Protein AF-A0A369LTM1-F1 (afdb_monomer_lite)

pLDDT: mean 85.31, std 14.62, range [42.22, 98.12]

Sequence (120 aa):
METLFVTESRELLFTGTEDIDVRPLHSPVLHYEGDSREVALRAAHEAAAASRVEACQRGFARWVTTVSEITLDGEEFTESEETVNTVDPLDRVPELRTLAREAAARHADGKIIRDIAGHT

Secondary structure (DSSP, 8-state):
-EEEEEEEEEEEEE-SS-EEES-TTSPPEEEEEES-HHHHHHHHHHHHHHPPPEEETTEEEEEEEEEEEEEE-SSTT-EEEEEEEEE-GGGG-HHHHHHHHHHHHH-SSS--TTTGGGG-

Radius of gyration: 17.14 Å; chains: 1; bounding box: 31×27×54 Å

Foldseek 3Di:
DAKKKWKWKFKWFDQLPDTDGPCVVDDTHTQDIGRDPVVNVVSQVVQLVPWDWDQDQRATIIIKMWMWMWDDDVPPDDTDIDGPDIDHNCVVPVVSSVQSNVQSVVDPPRGRCVVVVVPD

Structure (mmCIF, N/CA/C/O backbone):
data_AF-A0A369LTM1-F1
#
_entry.id   AF-A0A369LTM1-F1
#
loop_
_atom_site.group_PDB
_atom_site.id
_atom_site.type_symbol
_atom_site.label_atom_id
_atom_site.label_alt_id
_atom_site.label_comp_id
_atom_site.label_asym_id
_atom_site.label_entity_id
_atom_site.label_seq_id
_atom_site.pdbx_PDB_ins_code
_atom_site.Cartn_x
_atom_site.Cartn_y
_atom_site.Cartn_z
_atom_site.occupancy
_atom_site.B_iso_or_equiv
_atom_site.auth_seq_id
_atom_site.auth_comp_id
_atom_site.auth_asym_id
_atom_site.auth_atom_id
_atom_site.pdbx_PDB_model_num
ATOM 1 N N . MET A 1 1 ? -5.936 6.981 28.796 1.00 75.31 1 MET A N 1
ATOM 2 C CA . MET A 1 1 ? -5.174 6.605 27.602 1.00 75.31 1 MET A CA 1
ATOM 3 C C . MET A 1 1 ? -6.113 5.804 26.737 1.00 75.31 1 MET A C 1
ATOM 5 O O . MET A 1 1 ? -6.521 4.716 27.137 1.00 75.31 1 MET A O 1
ATOM 9 N N . GLU A 1 2 ? -6.566 6.419 25.658 1.00 85.50 2 GLU A N 1
ATOM 10 C CA . GLU A 1 2 ? -7.393 5.778 24.641 1.00 85.50 2 GLU A CA 1
ATOM 11 C C . GLU A 1 2 ? -6.507 5.524 23.421 1.00 85.50 2 GLU A C 1
ATOM 13 O O . GLU A 1 2 ? -5.589 6.297 23.148 1.00 85.50 2 GLU A O 1
ATOM 18 N N . THR A 1 3 ? -6.745 4.422 22.719 1.00 90.25 3 THR A N 1
ATOM 19 C CA . THR A 1 3 ? -5.989 4.063 21.517 1.00 90.25 3 THR A CA 1
ATOM 20 C C . THR A 1 3 ? -6.958 3.978 20.355 1.00 90.25 3 THR A C 1
ATOM 22 O O . THR A 1 3 ? -7.979 3.293 20.441 1.00 90.25 3 THR A O 1
ATOM 25 N N . LEU A 1 4 ? -6.627 4.670 19.275 1.00 94.19 4 LEU A N 1
ATOM 26 C CA . LEU A 1 4 ? -7.386 4.702 18.039 1.00 94.19 4 LEU A CA 1
ATOM 27 C C . LEU A 1 4 ? -6.505 4.182 16.906 1.00 94.19 4 LEU A C 1
ATOM 29 O O . LEU A 1 4 ? -5.326 4.499 16.827 1.00 94.19 4 LEU A O 1
ATOM 33 N N . PHE A 1 5 ? -7.078 3.398 16.008 1.00 96.50 5 PHE A N 1
ATOM 34 C CA . PHE A 1 5 ? -6.429 2.963 14.785 1.00 96.50 5 PHE A CA 1
ATOM 35 C C . PHE A 1 5 ? -7.071 3.660 13.601 1.00 96.50 5 PHE A C 1
ATOM 37 O O . PHE A 1 5 ? -8.289 3.603 13.426 1.00 96.50 5 PHE A O 1
ATOM 44 N N . VAL A 1 6 ? -6.235 4.257 12.763 1.00 97.19 6 VAL A N 1
ATOM 45 C CA . VAL A 1 6 ? -6.637 4.903 11.517 1.00 97.19 6 VAL A CA 1
ATOM 46 C C . VAL A 1 6 ? -6.055 4.111 10.362 1.00 97.19 6 VAL A C 1
ATOM 48 O O . VAL A 1 6 ? -4.892 3.720 10.378 1.00 97.19 6 VAL A O 1
ATOM 51 N N . THR A 1 7 ? -6.878 3.819 9.362 1.00 98.06 7 THR A N 1
ATOM 52 C CA . THR A 1 7 ? -6.440 3.225 8.100 1.00 98.06 7 THR A CA 1
ATOM 53 C C . THR A 1 7 ? -6.769 4.167 6.973 1.00 98.06 7 THR A C 1
ATOM 55 O O . THR A 1 7 ? -7.940 4.457 6.725 1.00 98.06 7 THR A O 1
ATOM 58 N N . GLU A 1 8 ? -5.748 4.592 6.250 1.00 97.50 8 GLU A N 1
ATOM 59 C CA . GLU A 1 8 ? -5.881 5.572 5.188 1.00 97.50 8 GLU A CA 1
ATOM 60 C C . GLU A 1 8 ? -5.020 5.215 3.982 1.00 97.50 8 GLU A C 1
ATOM 62 O O . GLU A 1 8 ? -4.005 4.535 4.111 1.00 97.50 8 GLU A O 1
ATOM 67 N N . SER A 1 9 ? -5.424 5.664 2.797 1.00 96.81 9 SER A N 1
ATOM 68 C CA . SER A 1 9 ? -4.649 5.459 1.575 1.00 96.81 9 SER A CA 1
ATOM 69 C C . SER A 1 9 ? -4.282 6.770 0.902 1.00 96.81 9 SER A C 1
ATOM 71 O O . SER A 1 9 ? -5.102 7.687 0.788 1.00 96.81 9 SER A O 1
ATOM 73 N N . ARG A 1 10 ? -3.066 6.804 0.353 1.00 96.19 10 ARG A N 1
ATOM 74 C CA . ARG A 1 10 ? -2.595 7.853 -0.554 1.00 96.19 10 ARG A CA 1
ATOM 75 C C . ARG A 1 10 ? -2.189 7.268 -1.891 1.00 96.19 10 ARG A C 1
ATOM 77 O O . ARG A 1 10 ? -1.657 6.163 -1.977 1.00 96.19 10 ARG A O 1
ATOM 84 N N . GLU A 1 11 ? -2.432 8.035 -2.942 1.00 95.25 11 GLU A N 1
ATOM 85 C CA . GLU A 1 11 ? -1.956 7.706 -4.277 1.00 95.25 11 GLU A CA 1
ATOM 86 C C . GLU A 1 11 ? -0.505 8.169 -4.429 1.00 95.25 11 GLU A C 1
ATOM 88 O O . GLU A 1 11 ? -0.219 9.368 -4.429 1.00 95.25 11 GLU A O 1
ATOM 93 N N . LEU A 1 12 ? 0.406 7.206 -4.562 1.00 95.31 12 LEU A N 1
ATOM 94 C CA . LEU A 1 12 ? 1.838 7.431 -4.692 1.00 95.31 12 LEU A CA 1
ATOM 95 C C . LEU A 1 12 ? 2.340 6.971 -6.059 1.00 95.31 12 LEU A C 1
ATOM 97 O O . LEU A 1 12 ? 1.994 5.896 -6.560 1.00 95.31 12 LEU A O 1
ATOM 101 N N . LEU A 1 13 ? 3.223 7.775 -6.637 1.00 93.25 13 LEU A N 1
ATOM 102 C CA . LEU A 1 13 ? 4.001 7.438 -7.815 1.00 93.25 13 LEU A CA 1
ATOM 103 C C . LEU A 1 13 ? 5.388 6.962 -7.383 1.00 93.25 13 LEU A C 1
ATOM 105 O O . LEU A 1 13 ? 6.213 7.776 -6.972 1.00 93.25 13 LEU A O 1
ATOM 109 N N . PHE A 1 14 ? 5.666 5.670 -7.552 1.00 92.94 14 PHE A N 1
ATOM 110 C CA . PHE A 1 14 ? 7.019 5.145 -7.405 1.00 92.94 14 PHE A CA 1
ATOM 111 C C . PHE A 1 14 ? 7.818 5.416 -8.674 1.00 92.94 14 PHE A C 1
ATOM 113 O O . PHE A 1 14 ? 7.529 4.852 -9.732 1.00 92.94 14 PHE A O 1
ATOM 120 N N . THR A 1 15 ? 8.848 6.248 -8.564 1.00 89.06 15 THR A N 1
ATOM 121 C CA . THR A 1 15 ? 9.718 6.632 -9.686 1.00 89.06 15 THR A CA 1
ATOM 122 C C . THR A 1 15 ? 10.888 5.676 -9.897 1.00 89.06 15 THR A C 1
ATOM 124 O O . THR A 1 15 ? 11.717 5.904 -10.768 1.00 89.06 15 THR A O 1
ATOM 127 N N . GLY A 1 16 ? 11.000 4.619 -9.090 1.00 87.94 16 GLY A N 1
ATOM 128 C CA . GLY A 1 16 ? 12.183 3.758 -9.047 1.00 87.94 16 GLY A CA 1
ATOM 129 C C . GLY A 1 16 ? 13.178 4.164 -7.962 1.00 87.94 16 GLY A C 1
ATOM 130 O O . GLY A 1 16 ? 13.846 3.292 -7.413 1.00 87.94 16 GLY A O 1
ATOM 131 N N . THR A 1 17 ? 13.241 5.443 -7.592 1.00 86.81 17 THR A N 1
ATOM 132 C CA . THR A 1 17 ? 14.123 5.942 -6.521 1.00 86.81 17 THR A CA 1
ATOM 133 C C . THR A 1 17 ? 13.358 6.357 -5.277 1.00 86.81 17 THR A C 1
ATOM 135 O O . THR A 1 17 ? 13.827 6.127 -4.166 1.00 86.81 17 THR A O 1
ATOM 138 N N . GLU A 1 18 ? 12.178 6.936 -5.460 1.00 89.75 18 GLU A N 1
ATOM 139 C CA . GLU A 1 18 ? 11.375 7.516 -4.392 1.00 89.75 18 GLU A CA 1
ATOM 140 C C . GLU A 1 18 ? 9.880 7.361 -4.684 1.00 89.75 18 GLU A C 1
ATOM 142 O O . GLU A 1 18 ? 9.472 7.028 -5.802 1.00 89.75 18 GLU A O 1
ATOM 147 N N . ASP A 1 19 ? 9.077 7.610 -3.656 1.00 93.62 19 ASP A N 1
ATOM 148 C CA . ASP A 1 19 ? 7.631 7.729 -3.755 1.00 93.62 19 ASP A CA 1
ATOM 149 C C . ASP A 1 19 ? 7.227 9.202 -3.730 1.00 93.62 19 ASP A C 1
ATOM 151 O O . ASP A 1 19 ? 7.612 9.950 -2.833 1.00 93.62 19 ASP A O 1
ATOM 155 N N . ILE A 1 20 ? 6.434 9.610 -4.719 1.00 92.44 20 ILE A N 1
ATOM 156 C CA . ILE A 1 20 ? 5.900 10.967 -4.831 1.00 92.44 20 ILE A CA 1
ATOM 157 C C . ILE A 1 20 ? 4.397 10.920 -4.582 1.00 92.44 20 ILE A C 1
ATOM 159 O O . ILE A 1 20 ? 3.678 10.220 -5.295 1.00 92.44 20 ILE A O 1
ATOM 163 N N . ASP A 1 21 ? 3.916 11.708 -3.623 1.00 93.38 21 ASP A N 1
ATOM 164 C CA . ASP A 1 21 ? 2.482 11.927 -3.438 1.00 93.38 21 ASP A CA 1
ATOM 165 C C . ASP A 1 21 ? 1.903 12.661 -4.655 1.00 93.38 21 ASP A C 1
ATOM 167 O O . ASP A 1 21 ? 2.336 13.761 -5.011 1.00 93.38 21 ASP A O 1
ATOM 171 N N . VAL A 1 22 ? 0.937 12.029 -5.322 1.00 90.12 22 VAL A N 1
ATOM 172 C CA . VAL A 1 22 ? 0.317 12.562 -6.540 1.00 90.12 22 VAL A CA 1
ATOM 173 C C . VAL A 1 22 ? -0.644 13.709 -6.214 1.00 90.12 22 VAL A C 1
ATOM 175 O O . VAL A 1 22 ? -0.845 14.604 -7.040 1.00 90.12 22 VAL A O 1
ATOM 178 N N . ARG A 1 23 ? -1.237 13.715 -5.015 1.00 90.50 23 ARG A N 1
ATOM 179 C CA . ARG A 1 23 ? -2.245 14.692 -4.583 1.00 90.50 23 ARG A CA 1
ATOM 180 C C . ARG A 1 23 ? -1.963 15.177 -3.153 1.00 90.50 23 ARG A C 1
ATOM 182 O O . ARG A 1 23 ? -2.846 15.084 -2.305 1.00 90.50 23 ARG A O 1
ATOM 189 N N . PRO A 1 24 ? -0.813 15.834 -2.905 1.00 89.25 24 PRO A N 1
ATOM 190 C CA . PRO A 1 24 ? -0.363 16.184 -1.553 1.00 89.25 24 PRO A CA 1
ATOM 191 C C . PRO A 1 24 ? -1.261 17.196 -0.830 1.00 89.25 24 PRO A C 1
ATOM 193 O O . PRO A 1 24 ? -1.199 17.319 0.388 1.00 89.25 24 PRO A O 1
ATOM 196 N N . LEU A 1 25 ? -2.082 17.945 -1.575 1.00 92.88 25 LEU A N 1
ATOM 197 C CA . LEU A 1 25 ? -3.035 18.912 -1.021 1.00 92.88 25 LEU A CA 1
ATOM 198 C C . LEU A 1 25 ? -4.404 18.300 -0.691 1.00 92.88 25 LEU A C 1
ATOM 200 O O . LEU A 1 25 ? -5.272 19.006 -0.187 1.00 92.88 25 LEU A O 1
ATOM 204 N N . HIS A 1 26 ? -4.627 17.027 -1.022 1.00 91.06 26 HIS A N 1
ATOM 205 C CA . HIS A 1 26 ? -5.871 16.337 -0.706 1.00 91.06 26 HIS A CA 1
ATOM 206 C C . HIS A 1 26 ? -5.685 15.494 0.544 1.00 91.06 26 HIS A C 1
ATOM 208 O O . HIS A 1 26 ? -4.633 14.889 0.752 1.00 91.06 26 HIS A O 1
ATOM 214 N N . SER A 1 27 ? -6.739 15.433 1.353 1.00 91.00 27 SER A N 1
ATOM 215 C CA . SER A 1 27 ? -6.772 14.505 2.470 1.00 91.00 27 SER A CA 1
ATOM 216 C C . SER A 1 27 ? -6.642 13.060 1.965 1.00 91.00 27 SER A C 1
ATOM 218 O O . SER A 1 27 ? -7.179 12.730 0.899 1.00 91.00 27 SER A O 1
ATOM 220 N N . PRO A 1 28 ? -5.958 12.204 2.735 1.00 93.19 28 PRO A N 1
ATOM 221 C CA . PRO A 1 28 ? -5.951 10.764 2.525 1.00 93.19 28 PRO A CA 1
ATOM 222 C C . PRO A 1 28 ? -7.371 10.202 2.441 1.00 93.19 28 PRO A C 1
ATOM 224 O O . PRO A 1 28 ? -8.315 10.747 3.019 1.00 93.19 28 PRO A O 1
ATOM 227 N N . VAL A 1 29 ? -7.531 9.080 1.743 1.00 95.81 29 VAL A N 1
ATOM 228 C CA . VAL A 1 29 ? -8.803 8.351 1.755 1.00 95.81 29 VAL A CA 1
ATOM 229 C C . VAL A 1 29 ? -8.875 7.534 3.036 1.00 95.81 29 VAL A C 1
ATOM 231 O O . VAL A 1 29 ? -8.128 6.572 3.181 1.00 95.81 29 VAL A O 1
ATOM 234 N N . LEU A 1 30 ? -9.782 7.904 3.939 1.00 96.75 30 LEU A N 1
ATOM 235 C CA . LEU A 1 30 ? -10.046 7.163 5.170 1.00 96.75 30 LEU A CA 1
ATOM 236 C C . LEU A 1 30 ? -10.839 5.881 4.870 1.00 96.75 30 LEU A C 1
ATOM 238 O O . LEU A 1 30 ? -11.904 5.928 4.252 1.00 96.75 30 LEU A O 1
ATOM 242 N N . HIS A 1 31 ? -10.329 4.743 5.331 1.00 97.25 31 HIS A N 1
ATOM 243 C CA . HIS A 1 31 ? -10.967 3.429 5.216 1.00 97.25 31 HIS A CA 1
ATOM 244 C C . HIS A 1 31 ? -11.516 2.923 6.548 1.00 97.25 31 HIS A C 1
ATOM 24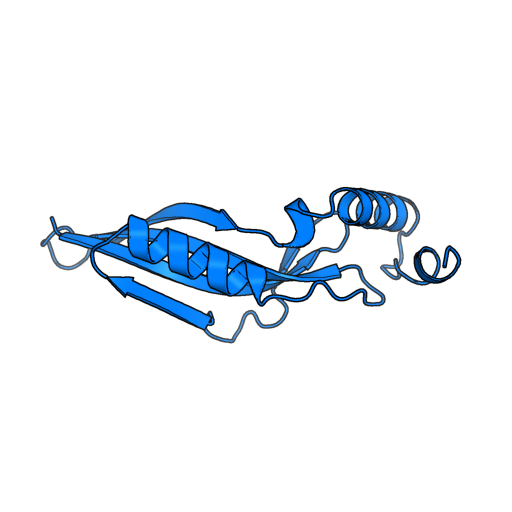6 O O . HIS A 1 31 ? -12.537 2.237 6.567 1.00 97.25 31 HIS A O 1
ATOM 252 N N . TYR A 1 32 ? -10.837 3.237 7.649 1.00 97.81 32 TYR A N 1
ATOM 253 C CA . TYR A 1 32 ? -11.246 2.831 8.986 1.00 97.81 32 TYR A CA 1
ATOM 254 C C . TYR A 1 32 ? -10.717 3.809 10.029 1.00 97.81 32 TYR A C 1
ATOM 256 O O . TYR A 1 32 ? -9.592 4.288 9.913 1.00 97.81 32 TYR A O 1
ATOM 264 N N . GLU A 1 33 ? -11.529 4.050 11.050 1.00 96.81 33 GLU A N 1
ATOM 265 C CA . GLU A 1 33 ? -11.173 4.748 12.278 1.00 96.81 33 GLU A CA 1
ATOM 266 C C . GLU A 1 33 ? -11.887 4.029 13.431 1.00 96.81 33 GLU A C 1
ATOM 268 O O . GLU A 1 33 ? -13.107 3.840 13.380 1.00 96.81 33 GLU A O 1
ATOM 273 N N . GLY A 1 34 ? -11.146 3.565 14.437 1.00 95.81 34 GLY A N 1
ATOM 274 C CA . GLY A 1 34 ? -11.735 2.900 15.603 1.00 95.81 34 GLY A CA 1
ATOM 275 C C . GLY A 1 34 ? -10.721 2.181 16.488 1.00 95.81 34 GLY A C 1
ATOM 276 O O . GLY A 1 34 ? -9.527 2.196 16.225 1.00 95.81 34 GLY A O 1
ATOM 277 N N . ASP A 1 35 ? -11.184 1.530 17.550 1.00 95.38 35 ASP A N 1
ATOM 278 C CA . ASP A 1 35 ? -10.336 0.938 18.596 1.00 95.38 35 ASP A CA 1
ATOM 279 C C . ASP A 1 35 ? -9.747 -0.445 18.244 1.00 95.38 35 ASP A C 1
ATOM 281 O O . ASP A 1 35 ? -8.972 -1.016 19.014 1.00 95.38 35 ASP A O 1
ATOM 285 N N . SER A 1 36 ? -10.074 -1.008 17.074 1.00 96.31 36 SER A N 1
ATOM 286 C CA . SER A 1 36 ? -9.670 -2.369 16.713 1.00 96.31 36 SER A CA 1
ATOM 287 C C . SER A 1 36 ? -8.553 -2.415 15.673 1.00 96.31 36 SER A C 1
ATOM 289 O O . SER A 1 36 ? -8.774 -2.242 14.471 1.00 96.31 36 SER A O 1
ATOM 291 N N . ARG A 1 37 ? -7.354 -2.800 16.126 1.00 96.56 37 ARG A N 1
ATOM 292 C CA . ARG A 1 37 ? -6.196 -3.050 15.255 1.00 96.56 37 ARG A CA 1
ATOM 293 C C . ARG A 1 37 ? -6.473 -4.093 14.172 1.00 96.56 37 ARG A C 1
ATOM 295 O O . ARG A 1 37 ? -6.028 -3.941 13.040 1.00 96.56 37 ARG A O 1
ATOM 302 N N . GLU A 1 38 ? -7.187 -5.166 14.512 1.00 97.69 38 GLU A N 1
ATOM 303 C CA . GLU A 1 38 ? -7.505 -6.237 13.559 1.00 97.69 38 GLU A CA 1
ATOM 304 C C . GLU A 1 38 ? -8.381 -5.716 12.413 1.00 97.69 38 GLU A C 1
ATOM 306 O O . GLU A 1 38 ? -8.121 -6.011 11.245 1.00 97.69 38 GLU A O 1
ATOM 311 N N . VAL A 1 39 ? -9.389 -4.899 12.735 1.00 98.12 39 VAL A N 1
ATOM 312 C CA . VAL A 1 39 ? -10.277 -4.304 11.731 1.00 98.12 39 VAL A CA 1
ATOM 313 C C . VAL A 1 39 ? -9.517 -3.307 10.860 1.00 98.12 39 VAL A C 1
ATOM 315 O O . VAL A 1 39 ? -9.685 -3.340 9.641 1.00 98.12 39 VAL A O 1
ATOM 318 N N . ALA A 1 40 ? -8.639 -2.497 11.455 1.00 98.00 40 ALA A N 1
ATOM 319 C CA . ALA A 1 40 ? -7.773 -1.570 10.732 1.00 98.00 40 ALA A CA 1
ATOM 320 C C . ALA A 1 40 ? -6.871 -2.300 9.717 1.00 98.00 40 ALA A C 1
ATOM 322 O O . ALA A 1 40 ? -6.860 -1.987 8.527 1.00 98.00 40 ALA A O 1
ATOM 323 N N . LEU A 1 41 ? -6.185 -3.363 10.150 1.00 97.88 41 LEU A N 1
ATOM 324 C CA . LEU A 1 41 ? -5.341 -4.181 9.271 1.00 97.88 41 LEU A CA 1
ATOM 325 C C . LEU A 1 41 ? -6.145 -4.850 8.150 1.00 97.88 41 LEU A C 1
ATOM 327 O O . LEU A 1 41 ? -5.701 -4.880 7.001 1.00 97.88 41 LEU A O 1
ATOM 331 N N . ARG A 1 42 ? -7.342 -5.367 8.452 1.00 97.94 42 ARG A N 1
ATOM 332 C CA . ARG A 1 42 ? -8.228 -5.932 7.427 1.00 97.94 42 ARG A CA 1
ATOM 333 C C . ARG A 1 42 ? -8.622 -4.875 6.395 1.00 97.94 42 ARG A C 1
ATOM 335 O O . ARG A 1 42 ? -8.477 -5.137 5.203 1.00 97.94 42 ARG A O 1
ATOM 342 N N . ALA A 1 43 ? -9.045 -3.690 6.839 1.00 97.88 43 ALA A N 1
ATOM 343 C CA . ALA A 1 43 ? -9.383 -2.578 5.955 1.00 97.88 43 ALA A CA 1
ATOM 344 C C . ALA A 1 43 ? -8.193 -2.191 5.061 1.00 97.88 43 ALA A C 1
ATOM 346 O O . ALA A 1 43 ? -8.373 -1.949 3.867 1.00 97.88 43 ALA A O 1
ATOM 347 N N . ALA A 1 44 ? -6.970 -2.222 5.601 1.00 97.50 44 ALA A N 1
ATOM 348 C CA . ALA A 1 44 ? -5.764 -1.929 4.837 1.00 97.50 44 ALA A CA 1
ATOM 349 C C . ALA A 1 44 ? -5.520 -2.949 3.719 1.00 97.50 44 ALA A C 1
ATOM 351 O O . ALA A 1 44 ? -5.260 -2.587 2.570 1.00 97.50 44 ALA A O 1
ATOM 352 N N . HIS A 1 45 ? -5.649 -4.239 4.031 1.00 95.56 45 HIS A N 1
ATOM 353 C CA . HIS A 1 45 ? -5.488 -5.299 3.043 1.00 95.56 45 HIS A CA 1
ATOM 354 C C . HIS A 1 45 ? -6.590 -5.295 1.976 1.00 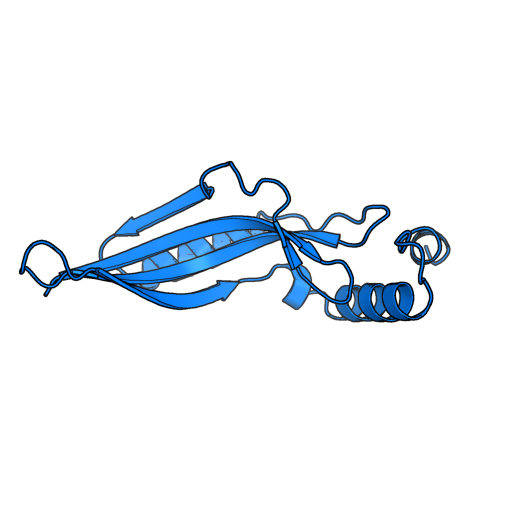95.56 45 HIS A C 1
ATOM 356 O O . HIS A 1 45 ? -6.289 -5.556 0.809 1.00 95.56 45 HIS A O 1
ATOM 362 N N . GLU A 1 46 ? -7.834 -4.990 2.350 1.00 96.31 46 GLU A N 1
ATOM 363 C CA . GLU A 1 46 ? -8.965 -4.855 1.424 1.00 96.31 46 GLU A CA 1
ATOM 364 C C . GLU A 1 46 ? -8.769 -3.666 0.474 1.00 96.31 46 GLU A C 1
ATOM 366 O O . GLU A 1 46 ? -8.873 -3.833 -0.745 1.00 96.31 46 GLU A O 1
ATOM 371 N N . ALA A 1 47 ? -8.394 -2.497 1.004 1.00 95.25 47 ALA A N 1
ATOM 372 C CA . ALA A 1 47 ? -8.084 -1.310 0.210 1.00 95.25 47 ALA A CA 1
ATOM 373 C C . ALA A 1 47 ? -6.927 -1.570 -0.770 1.00 95.25 47 ALA A C 1
ATOM 375 O O . ALA A 1 47 ? -7.052 -1.324 -1.972 1.00 95.25 47 ALA A O 1
ATOM 376 N N . ALA A 1 48 ? -5.832 -2.165 -0.291 1.00 92.12 48 ALA A N 1
ATOM 377 C CA . ALA A 1 48 ? -4.691 -2.509 -1.131 1.00 92.12 48 ALA A CA 1
ATOM 378 C C . ALA A 1 48 ? -5.010 -3.599 -2.169 1.00 92.12 48 ALA A C 1
ATOM 380 O O . ALA A 1 48 ? -4.424 -3.608 -3.248 1.00 92.12 48 ALA A O 1
ATOM 381 N N . ALA A 1 49 ? -5.928 -4.529 -1.879 1.00 91.25 49 ALA A N 1
ATOM 382 C CA . ALA A 1 49 ? -6.365 -5.535 -2.847 1.00 91.25 49 ALA A CA 1
ATOM 383 C C . ALA A 1 49 ? -7.255 -4.953 -3.956 1.00 91.25 49 ALA A C 1
ATOM 385 O O . ALA A 1 49 ? -7.224 -5.462 -5.075 1.00 91.25 49 ALA A O 1
ATOM 386 N N . ALA A 1 50 ? -8.015 -3.896 -3.663 1.00 90.31 50 ALA A N 1
ATOM 387 C CA . ALA A 1 50 ? -8.790 -3.154 -4.656 1.00 90.31 50 ALA A CA 1
ATOM 388 C C . ALA A 1 50 ? -7.932 -2.163 -5.471 1.00 90.31 50 ALA A C 1
ATOM 390 O O . ALA A 1 50 ? -8.338 -1.734 -6.554 1.00 90.31 50 ALA A O 1
ATOM 391 N N . SER A 1 51 ? -6.752 -1.800 -4.961 1.00 87.44 51 SER A N 1
ATOM 392 C CA . SER A 1 51 ? -5.81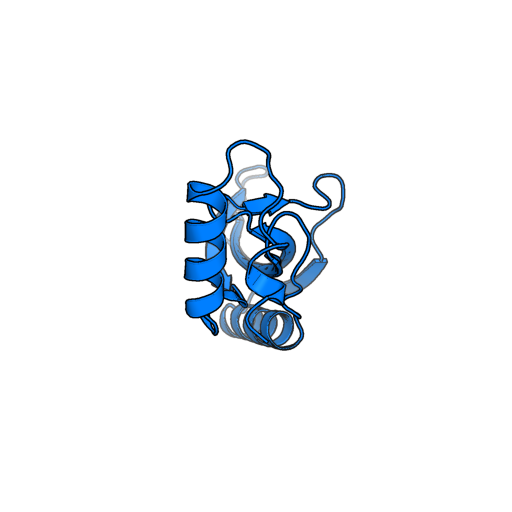5 -0.887 -5.612 1.00 87.44 51 SER A CA 1
ATOM 393 C C . SER A 1 51 ? -5.214 -1.488 -6.884 1.00 87.44 51 SER A C 1
ATOM 395 O O . SER A 1 51 ? -4.821 -2.656 -6.934 1.00 87.44 51 SER A O 1
ATOM 397 N N . ARG A 1 52 ? -5.108 -0.662 -7.927 1.00 85.50 52 ARG A N 1
ATOM 398 C CA . ARG A 1 52 ? -4.437 -1.011 -9.182 1.00 85.50 52 ARG A CA 1
ATOM 399 C C . ARG A 1 52 ? -3.057 -0.366 -9.217 1.00 85.50 52 ARG A C 1
ATOM 401 O O . ARG A 1 52 ? -2.904 0.794 -8.847 1.00 85.50 52 ARG A O 1
ATOM 408 N N . VAL A 1 53 ? -2.073 -1.121 -9.700 1.00 89.94 53 VAL A N 1
ATOM 409 C CA . VAL A 1 53 ? -0.760 -0.586 -10.073 1.00 89.94 53 VAL A CA 1
ATOM 410 C C . VAL A 1 53 ? -0.813 -0.213 -11.549 1.00 89.94 53 VAL A C 1
ATOM 412 O O . VAL A 1 53 ? -1.067 -1.068 -12.398 1.00 89.94 53 VAL A O 1
ATOM 415 N N . GLU A 1 54 ? -0.575 1.056 -11.858 1.00 88.44 54 GLU A N 1
ATOM 416 C CA . GLU A 1 54 ? -0.637 1.589 -13.215 1.00 88.44 54 GLU A CA 1
ATOM 417 C C . GLU A 1 54 ? 0.725 2.131 -13.648 1.00 88.44 54 GLU A C 1
ATOM 419 O O . GLU A 1 54 ? 1.348 2.947 -12.970 1.00 88.44 54 GLU A O 1
ATOM 424 N N . ALA A 1 55 ? 1.200 1.676 -14.806 1.00 85.75 55 ALA A N 1
ATOM 425 C CA . ALA A 1 55 ? 2.416 2.186 -15.423 1.00 85.75 55 ALA A CA 1
ATOM 426 C C . ALA A 1 55 ? 2.152 3.559 -16.066 1.00 85.75 55 ALA A C 1
ATOM 428 O O . ALA A 1 55 ? 1.240 3.710 -16.879 1.00 85.75 55 ALA A O 1
ATOM 429 N N . CYS A 1 56 ? 2.978 4.557 -15.762 1.00 78.88 56 CYS A N 1
ATOM 430 C CA . CYS A 1 56 ? 2.959 5.874 -16.395 1.00 78.88 56 CYS A CA 1
ATOM 431 C C . CYS A 1 56 ? 4.369 6.285 -16.835 1.00 78.88 56 CYS A C 1
ATOM 433 O O . CYS A 1 56 ? 5.349 5.680 -16.432 1.00 78.88 56 CYS A O 1
ATOM 435 N N . GLN A 1 57 ? 4.528 7.353 -17.624 1.00 76.75 57 GLN A N 1
ATOM 436 C CA . GLN A 1 57 ? 5.848 7.739 -18.161 1.00 76.75 57 GLN A CA 1
ATOM 437 C C . GLN A 1 57 ? 6.963 7.864 -17.108 1.00 76.75 57 GLN A C 1
ATOM 439 O O . GLN A 1 57 ? 8.127 7.696 -17.457 1.00 76.75 57 GLN A O 1
ATOM 444 N N . ARG A 1 58 ? 6.615 8.160 -15.853 1.00 79.75 58 ARG A N 1
ATOM 445 C CA . ARG A 1 58 ? 7.541 8.440 -14.751 1.00 79.75 58 ARG A CA 1
ATOM 446 C C . ARG A 1 58 ? 7.695 7.284 -13.751 1.00 79.75 58 ARG A C 1
ATOM 448 O O . ARG A 1 58 ? 8.409 7.466 -12.775 1.00 79.75 58 ARG A O 1
ATOM 455 N N . GLY A 1 59 ? 7.043 6.137 -13.957 1.00 88.31 59 GLY A N 1
ATOM 456 C CA . GLY A 1 59 ? 7.098 5.000 -13.031 1.00 88.31 59 GLY A CA 1
ATOM 457 C C . GLY A 1 59 ? 5.736 4.341 -12.812 1.00 88.31 59 GLY A C 1
ATOM 458 O O . GLY A 1 59 ? 4.944 4.244 -13.746 1.00 88.31 59 GLY A O 1
ATOM 459 N N . PHE A 1 60 ? 5.458 3.892 -11.588 1.00 91.31 60 PHE A N 1
ATOM 460 C CA . PHE A 1 60 ? 4.226 3.170 -11.250 1.00 91.31 60 PHE A CA 1
ATOM 461 C C . PHE A 1 60 ? 3.375 3.944 -10.241 1.00 91.31 60 PHE A C 1
ATOM 463 O O . PHE A 1 60 ? 3.795 4.157 -9.104 1.00 91.31 60 PHE A O 1
ATOM 470 N N . ALA A 1 61 ? 2.178 4.350 -10.657 1.00 92.31 61 ALA A N 1
ATOM 471 C CA . ALA A 1 61 ? 1.167 4.919 -9.774 1.00 92.31 61 ALA A CA 1
ATOM 472 C C . ALA A 1 61 ? 0.409 3.794 -9.059 1.00 92.31 61 ALA A C 1
ATOM 474 O O . ALA A 1 61 ? 0.073 2.778 -9.671 1.00 92.31 61 ALA A O 1
ATOM 475 N N . ARG A 1 62 ? 0.165 3.960 -7.759 1.00 94.38 62 ARG A N 1
ATOM 476 C CA . ARG A 1 62 ? -0.582 3.005 -6.932 1.00 94.38 62 ARG A CA 1
ATOM 477 C C . ARG A 1 62 ? -1.126 3.683 -5.685 1.00 94.38 62 ARG A C 1
ATOM 479 O O . ARG A 1 62 ? -0.576 4.681 -5.232 1.00 94.38 62 ARG A O 1
ATOM 486 N N . TRP A 1 63 ? -2.136 3.083 -5.074 1.00 95.88 63 TRP A N 1
ATOM 487 C CA . TRP A 1 63 ? -2.553 3.476 -3.731 1.00 95.88 63 TRP A CA 1
ATOM 488 C C . TRP A 1 63 ? -1.805 2.662 -2.688 1.00 95.88 63 TRP A C 1
ATOM 490 O O . TRP A 1 63 ? -1.894 1.435 -2.709 1.00 95.88 63 TRP A O 1
ATOM 500 N N . VAL A 1 64 ? -1.076 3.347 -1.810 1.00 96.69 64 VAL A N 1
ATOM 501 C CA . VAL A 1 64 ? -0.424 2.761 -0.636 1.00 96.69 64 VAL A CA 1
ATOM 502 C C . VAL A 1 64 ? -1.300 3.045 0.572 1.00 96.69 64 VAL A C 1
ATOM 504 O O . VAL A 1 64 ? -1.719 4.187 0.772 1.00 96.69 64 VAL A O 1
ATOM 507 N N . THR A 1 65 ? -1.582 2.004 1.348 1.00 97.81 65 THR A N 1
ATOM 508 C CA . THR A 1 65 ? -2.446 2.085 2.525 1.00 97.81 65 THR A CA 1
ATOM 509 C C . THR A 1 65 ? -1.606 1.984 3.788 1.00 97.81 65 THR A C 1
ATOM 511 O O . THR A 1 65 ? -0.789 1.073 3.912 1.00 97.81 65 THR A O 1
ATOM 514 N N . THR A 1 66 ? -1.801 2.897 4.729 1.00 97.50 66 THR A N 1
ATOM 515 C CA . THR A 1 66 ? -1.116 2.926 6.023 1.00 97.50 66 THR A CA 1
ATOM 516 C C . THR A 1 66 ? -2.110 2.691 7.146 1.00 97.50 66 THR A C 1
ATOM 518 O O . THR A 1 66 ? -3.250 3.150 7.089 1.00 97.50 66 THR A O 1
ATOM 521 N N . VAL A 1 67 ? -1.667 1.962 8.167 1.00 97.94 67 VAL A N 1
ATOM 522 C CA . VAL A 1 67 ? -2.365 1.823 9.442 1.00 97.94 67 VAL A CA 1
ATOM 523 C C . VAL A 1 67 ? -1.545 2.546 10.492 1.00 97.94 67 VAL A C 1
ATOM 525 O O . VAL A 1 67 ? -0.391 2.176 10.727 1.00 97.94 67 VAL A O 1
ATOM 528 N N . SER A 1 68 ? -2.151 3.540 11.122 1.00 96.94 68 SER A N 1
ATOM 529 C CA . SER A 1 68 ? -1.563 4.301 12.217 1.00 96.94 68 SER A CA 1
ATOM 530 C C . SER A 1 68 ? -2.264 3.964 13.527 1.00 96.94 68 SER A C 1
ATOM 532 O O . SER A 1 68 ? -3.479 3.770 13.556 1.00 96.94 68 SER A O 1
ATOM 534 N N . GLU A 1 69 ? -1.491 3.869 14.600 1.00 95.69 69 GLU A N 1
ATOM 535 C CA . GLU A 1 69 ? -1.968 3.846 15.978 1.00 95.69 69 GLU A CA 1
ATOM 536 C C . GLU A 1 69 ? -1.823 5.257 16.548 1.00 95.69 69 GLU A C 1
ATOM 538 O O . GLU A 1 69 ? -0.736 5.832 16.535 1.00 95.69 69 GLU A O 1
ATOM 543 N N . ILE A 1 70 ? -2.929 5.818 17.021 1.00 92.38 70 ILE A N 1
ATOM 544 C CA . ILE A 1 70 ? -3.007 7.125 17.655 1.00 92.38 70 ILE A CA 1
ATOM 545 C C . ILE A 1 70 ? -3.276 6.888 19.132 1.00 92.38 70 ILE A C 1
ATOM 547 O O . ILE A 1 70 ? -4.294 6.304 19.512 1.00 92.38 70 ILE A O 1
ATOM 551 N N . THR A 1 71 ? -2.355 7.341 19.970 1.00 89.75 71 THR A N 1
ATOM 552 C CA . THR A 1 71 ? -2.536 7.315 21.417 1.00 89.75 71 THR A CA 1
ATOM 553 C C . THR A 1 71 ? -3.013 8.672 21.902 1.00 89.75 71 THR A C 1
ATOM 555 O O . THR A 1 71 ? -2.344 9.684 21.690 1.00 89.75 71 THR A O 1
ATOM 558 N N . LEU A 1 72 ? -4.176 8.665 22.552 1.00 83.75 72 LEU A N 1
ATOM 559 C CA . LEU A 1 72 ? -4.813 9.819 23.165 1.00 83.75 72 LEU A CA 1
ATOM 560 C C . LEU A 1 72 ? -4.556 9.764 24.672 1.00 83.75 72 LEU A C 1
ATOM 562 O O . LEU A 1 72 ? -5.193 9.006 25.422 1.00 83.75 72 LEU A O 1
ATOM 566 N N . ASP A 1 73 ? -3.605 10.564 25.132 1.00 78.38 73 ASP A N 1
ATOM 567 C CA . ASP A 1 73 ? -3.460 10.843 26.552 1.00 78.38 73 ASP A CA 1
ATOM 568 C C . ASP A 1 73 ? -4.454 11.946 26.915 1.00 78.38 73 ASP A C 1
ATOM 570 O O . ASP A 1 73 ? -4.498 12.989 26.277 1.00 78.38 73 ASP A O 1
ATOM 574 N N . GLY A 1 74 ? -5.304 11.705 27.918 1.00 67.25 74 GLY A N 1
ATOM 575 C CA . GLY A 1 74 ? -6.409 12.599 28.307 1.00 67.25 74 GLY A CA 1
ATOM 576 C C . GLY A 1 74 ? -5.984 13.974 28.852 1.00 67.25 74 GLY A C 1
ATOM 577 O O . GLY A 1 74 ? -6.795 14.658 29.472 1.00 67.25 74 GLY A O 1
ATOM 578 N N . GLU A 1 75 ? -4.724 14.361 28.659 1.00 65.56 75 GLU A N 1
ATOM 579 C CA . GLU A 1 75 ? -4.216 15.718 28.797 1.00 65.56 75 GLU A CA 1
ATOM 580 C C . GLU A 1 75 ? -4.251 16.370 27.407 1.00 65.56 75 GLU A C 1
ATOM 582 O O . GLU A 1 75 ? -3.576 15.921 26.491 1.00 65.56 75 GLU A O 1
ATOM 587 N N . GLU A 1 76 ? -5.073 17.415 27.290 1.00 54.31 76 GLU A N 1
ATOM 588 C CA . GLU A 1 76 ? -5.622 18.142 26.125 1.00 54.31 76 GLU A CA 1
ATOM 589 C C . GLU A 1 76 ? -4.793 18.292 24.816 1.00 54.31 76 GLU A C 1
ATOM 591 O O . GLU A 1 76 ? -5.349 18.797 23.848 1.00 54.31 76 GLU A O 1
ATOM 596 N N . PHE A 1 77 ? -3.524 17.870 24.703 1.00 52.88 77 PHE A N 1
ATOM 597 C CA . PHE A 1 77 ? -2.685 18.151 23.523 1.00 52.88 77 PHE A CA 1
ATOM 598 C C . PHE A 1 77 ? -1.593 17.129 23.149 1.00 52.88 77 PHE A C 1
ATOM 600 O O . PHE A 1 77 ? -0.787 17.441 22.269 1.00 52.88 77 PHE A O 1
ATOM 607 N N . THR A 1 78 ? -1.498 15.942 23.762 1.00 57.34 78 THR A N 1
ATOM 608 C CA . THR A 1 78 ? -0.504 14.935 23.328 1.00 57.34 78 THR A CA 1
ATOM 609 C C . THR A 1 78 ? -1.158 13.776 22.592 1.00 57.34 78 THR A C 1
ATOM 611 O O . THR A 1 78 ? -1.509 12.760 23.186 1.00 57.34 78 THR A O 1
ATOM 614 N N . GLU A 1 79 ? -1.283 13.941 21.277 1.00 72.44 79 GLU A N 1
ATOM 615 C CA . GLU A 1 79 ? -1.571 12.859 20.339 1.00 72.44 79 GLU A CA 1
ATOM 616 C C . GLU A 1 79 ? -0.235 12.327 19.811 1.00 72.44 79 GLU A C 1
ATOM 618 O O . GLU A 1 79 ? 0.560 13.074 19.234 1.00 72.44 79 GLU A O 1
ATOM 623 N N . SER A 1 80 ? 0.043 11.046 20.047 1.00 82.50 80 SER A N 1
ATOM 624 C CA . SER A 1 80 ? 1.175 10.363 19.413 1.00 82.50 80 SER A CA 1
ATOM 625 C C . SER A 1 80 ? 0.642 9.470 18.308 1.00 82.50 80 SER A C 1
ATOM 627 O O . SER A 1 80 ? -0.145 8.571 18.590 1.00 82.50 80 SER A O 1
ATOM 629 N N . GLU A 1 81 ? 1.068 9.718 17.073 1.00 88.81 81 GLU A N 1
ATOM 630 C CA . GLU A 1 81 ? 0.747 8.884 15.917 1.00 88.81 81 GLU A CA 1
ATOM 631 C C . GLU A 1 81 ? 1.968 8.046 15.527 1.00 88.81 81 GLU A C 1
ATOM 633 O O . GLU A 1 81 ? 3.049 8.581 15.271 1.00 88.81 81 GLU A O 1
ATOM 638 N N . GLU A 1 82 ? 1.789 6.729 15.453 1.00 92.12 82 GLU A N 1
ATOM 639 C CA . GLU A 1 82 ? 2.796 5.795 14.957 1.00 92.12 82 GLU A CA 1
ATOM 640 C C . GLU A 1 82 ? 2.227 4.962 13.806 1.00 92.12 82 GLU A C 1
ATOM 642 O O . GLU A 1 82 ? 1.203 4.295 13.947 1.00 92.12 82 GLU A O 1
ATOM 647 N N . THR A 1 83 ? 2.909 4.936 12.658 1.00 94.38 83 THR A N 1
ATOM 648 C CA . THR A 1 83 ? 2.564 4.004 11.576 1.00 94.38 83 THR A CA 1
ATOM 649 C C . THR A 1 83 ? 2.952 2.579 11.971 1.00 94.38 83 THR A C 1
ATOM 651 O O . THR A 1 83 ? 4.125 2.209 11.951 1.00 94.38 83 THR A O 1
ATOM 654 N N . VAL A 1 84 ? 1.956 1.749 12.275 1.00 94.94 84 VAL A N 1
ATOM 655 C CA . VAL A 1 84 ? 2.143 0.350 12.690 1.00 94.94 84 VAL A CA 1
ATOM 656 C C . VAL A 1 84 ? 2.113 -0.634 11.520 1.00 94.94 84 VAL A C 1
ATOM 658 O O . VAL A 1 84 ? 2.524 -1.791 11.670 1.00 94.94 84 VAL A O 1
ATOM 661 N N . ASN A 1 85 ? 1.598 -0.223 10.356 1.00 96.88 85 ASN A N 1
ATOM 662 C CA . ASN A 1 85 ? 1.631 -1.033 9.142 1.00 96.88 85 ASN A CA 1
ATOM 663 C C . ASN A 1 85 ? 1.563 -0.187 7.866 1.00 96.88 85 ASN A C 1
ATOM 665 O O . ASN A 1 85 ? 0.875 0.828 7.824 1.00 96.88 85 ASN A O 1
ATOM 669 N N . THR A 1 86 ? 2.196 -0.681 6.804 1.00 96.38 86 THR A N 1
ATOM 670 C CA . THR A 1 86 ? 2.055 -0.149 5.448 1.00 96.38 86 THR A CA 1
ATOM 671 C C . THR A 1 86 ? 1.823 -1.310 4.493 1.00 96.38 86 THR A C 1
ATOM 673 O O . THR A 1 86 ? 2.612 -2.254 4.456 1.00 96.38 86 THR A O 1
ATOM 676 N N . VAL A 1 87 ? 0.757 -1.231 3.701 1.00 96.56 87 VAL A N 1
ATOM 677 C CA . VAL A 1 87 ? 0.425 -2.204 2.662 1.00 96.56 87 VAL A CA 1
ATOM 678 C C . VAL A 1 87 ? 0.628 -1.549 1.303 1.00 96.56 87 VAL A C 1
ATOM 680 O O . VAL A 1 87 ? -0.160 -0.707 0.870 1.00 96.56 87 VAL A O 1
ATOM 683 N N . ASP A 1 88 ? 1.695 -1.955 0.618 1.00 95.31 88 ASP A N 1
ATOM 684 C CA . ASP A 1 88 ? 2.021 -1.485 -0.723 1.00 95.31 88 ASP A CA 1
ATOM 685 C C . ASP A 1 88 ? 1.656 -2.560 -1.772 1.00 95.31 88 ASP A C 1
ATOM 687 O O . ASP A 1 88 ? 2.226 -3.656 -1.768 1.00 95.31 88 ASP A O 1
ATOM 691 N N . PRO A 1 89 ? 0.735 -2.282 -2.715 1.00 91.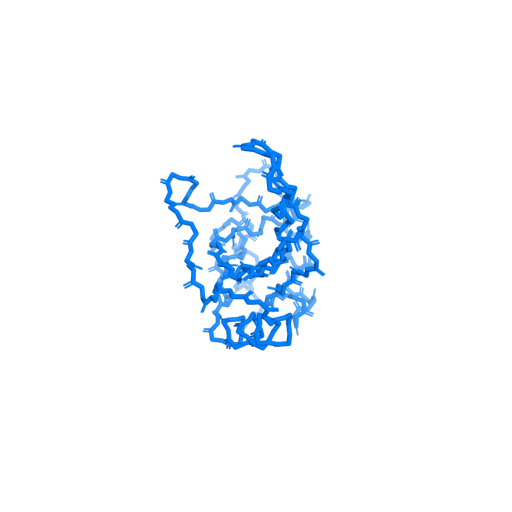94 89 PRO A N 1
ATOM 692 C CA . PRO A 1 89 ? 0.409 -3.208 -3.799 1.00 91.94 89 PRO A CA 1
ATOM 693 C C . PRO A 1 89 ? 1.609 -3.620 -4.667 1.00 91.94 89 PRO A C 1
ATOM 695 O O . PRO A 1 89 ? 1.599 -4.725 -5.214 1.00 91.94 89 PRO A O 1
ATOM 698 N N . LEU A 1 90 ? 2.651 -2.784 -4.786 1.00 90.56 90 LEU A N 1
ATOM 699 C CA . LEU A 1 90 ? 3.876 -3.133 -5.519 1.00 90.56 90 LEU A CA 1
ATOM 700 C C . LEU A 1 90 ? 4.676 -4.253 -4.849 1.00 90.56 90 LEU A C 1
ATOM 702 O O . LEU A 1 90 ? 5.445 -4.924 -5.535 1.00 90.56 90 LEU A O 1
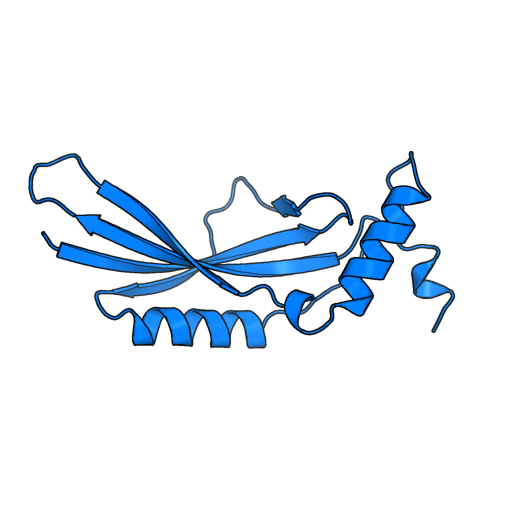ATOM 706 N N . ASP A 1 91 ? 4.495 -4.504 -3.551 1.00 90.69 91 ASP A N 1
ATOM 707 C CA . ASP A 1 91 ? 5.204 -5.591 -2.861 1.00 90.69 91 ASP A CA 1
ATOM 708 C C . ASP A 1 91 ? 4.763 -6.976 -3.347 1.00 90.69 91 ASP A C 1
ATOM 710 O O . ASP A 1 91 ? 5.487 -7.956 -3.186 1.00 90.69 91 ASP A O 1
ATOM 714 N N . ARG A 1 92 ? 3.603 -7.059 -4.009 1.00 87.44 92 ARG A N 1
ATOM 715 C CA . ARG A 1 92 ? 3.109 -8.286 -4.651 1.00 87.44 92 ARG A CA 1
ATOM 716 C C . ARG A 1 92 ? 3.743 -8.545 -6.022 1.00 87.44 92 ARG A C 1
ATOM 718 O O . ARG A 1 92 ? 3.573 -9.635 -6.558 1.00 87.44 92 ARG A O 1
ATOM 725 N N . VAL A 1 93 ? 4.425 -7.551 -6.594 1.00 88.88 93 VAL A N 1
ATOM 726 C CA . VAL A 1 93 ? 5.010 -7.569 -7.947 1.00 88.88 93 VAL A CA 1
ATOM 727 C C . VAL A 1 93 ? 6.432 -6.981 -7.924 1.00 88.88 93 VAL A C 1
ATOM 729 O O . VAL A 1 93 ? 6.698 -5.928 -8.518 1.00 88.88 93 VAL A O 1
ATOM 732 N N . PRO A 1 94 ? 7.373 -7.630 -7.210 1.00 87.69 94 PRO A N 1
ATOM 733 C CA . PRO A 1 94 ? 8.728 -7.114 -7.007 1.00 87.69 94 PRO A CA 1
ATOM 734 C C . PRO A 1 94 ? 9.501 -6.882 -8.317 1.00 87.69 94 PRO A C 1
ATOM 736 O O . PRO A 1 94 ? 10.398 -6.037 -8.365 1.00 87.69 94 PRO A O 1
ATOM 739 N N . GLU A 1 95 ? 9.140 -7.567 -9.402 1.00 88.19 95 GLU A N 1
ATOM 740 C CA . GLU A 1 95 ? 9.710 -7.370 -10.734 1.00 88.19 95 GLU A CA 1
ATOM 741 C C . GLU A 1 95 ? 9.470 -5.942 -11.242 1.00 88.19 95 GLU A C 1
ATOM 743 O O . GLU A 1 95 ? 10.384 -5.325 -11.791 1.00 88.19 95 GLU A O 1
ATOM 748 N N . LEU A 1 96 ? 8.286 -5.366 -10.994 1.00 85.50 96 LEU A N 1
ATOM 749 C CA . LEU A 1 96 ? 7.979 -3.985 -11.383 1.00 85.50 96 LEU A CA 1
ATOM 750 C C . LEU A 1 96 ? 8.826 -2.978 -10.598 1.00 85.50 96 LEU A C 1
ATOM 752 O O . LEU A 1 96 ? 9.299 -1.995 -11.172 1.00 85.50 96 LEU A O 1
ATOM 756 N N . ARG A 1 97 ? 9.090 -3.236 -9.308 1.00 87.62 97 ARG A N 1
ATOM 757 C CA . ARG A 1 97 ? 10.004 -2.393 -8.516 1.00 87.62 97 ARG A CA 1
ATOM 758 C C . ARG A 1 97 ? 11.411 -2.391 -9.116 1.00 87.62 97 ARG A C 1
ATOM 760 O O . ARG A 1 97 ? 12.030 -1.331 -9.214 1.00 87.62 97 ARG A O 1
ATOM 767 N N . THR A 1 98 ? 11.905 -3.557 -9.527 1.00 87.75 98 THR A N 1
ATOM 768 C CA . THR A 1 98 ? 13.216 -3.686 -10.178 1.00 87.75 98 THR A CA 1
ATOM 769 C C . THR A 1 98 ? 13.242 -2.956 -11.517 1.00 87.75 98 THR A C 1
ATOM 771 O O . THR A 1 98 ? 14.137 -2.147 -11.739 1.00 87.75 98 THR A O 1
ATOM 774 N N . LEU A 1 99 ? 12.230 -3.147 -12.367 1.00 83.25 99 LEU A N 1
ATOM 775 C CA . LEU A 1 99 ? 12.137 -2.459 -13.657 1.00 83.25 99 LEU A CA 1
ATOM 776 C C . LEU A 1 99 ? 12.132 -0.934 -13.502 1.00 83.25 99 LEU A C 1
ATOM 778 O O . LEU A 1 99 ? 12.859 -0.250 -14.218 1.00 83.25 99 LEU A O 1
ATOM 782 N N . ALA A 1 100 ? 11.375 -0.395 -12.539 1.00 82.88 100 ALA A N 1
ATOM 783 C CA . ALA A 1 100 ? 11.386 1.039 -12.251 1.00 82.88 100 ALA A CA 1
ATOM 784 C C . ALA A 1 100 ? 12.769 1.527 -11.805 1.00 82.88 100 ALA A C 1
ATOM 786 O O . ALA A 1 100 ? 13.240 2.548 -12.297 1.00 82.88 100 ALA A O 1
ATOM 787 N N . ARG A 1 101 ? 13.438 0.792 -10.904 1.00 86.50 101 ARG A N 1
ATOM 788 C CA . ARG A 1 101 ? 14.794 1.118 -10.428 1.00 86.50 101 ARG A CA 1
ATOM 789 C C . ARG A 1 101 ? 15.807 1.142 -11.562 1.00 86.50 101 ARG A C 1
ATOM 791 O O . ARG A 1 101 ? 16.584 2.085 -11.673 1.00 86.50 101 ARG A O 1
ATOM 798 N N . GLU A 1 102 ? 15.799 0.119 -12.407 1.00 83.75 102 GLU A N 1
ATOM 799 C CA . GLU A 1 102 ? 16.720 0.042 -13.534 1.00 83.75 102 GLU A CA 1
ATOM 800 C C . GLU A 1 102 ? 16.464 1.148 -14.556 1.00 83.75 102 GLU A C 1
ATOM 802 O O . GLU A 1 102 ? 17.405 1.774 -15.042 1.00 83.75 102 GLU A O 1
ATOM 807 N N . ALA A 1 103 ? 15.198 1.413 -14.877 1.00 77.62 103 ALA A N 1
ATOM 808 C CA . ALA A 1 103 ? 14.843 2.471 -15.807 1.00 77.62 103 ALA A CA 1
ATOM 809 C C . ALA A 1 103 ? 15.173 3.865 -15.238 1.00 77.62 103 ALA A C 1
ATOM 811 O O . ALA A 1 103 ? 15.682 4.705 -15.978 1.00 77.62 103 ALA A O 1
ATOM 812 N N . ALA A 1 104 ? 15.004 4.094 -13.931 1.00 80.50 104 ALA A N 1
ATOM 813 C CA . ALA A 1 104 ? 15.466 5.313 -13.263 1.00 80.50 104 ALA A CA 1
ATOM 814 C C . ALA A 1 104 ? 16.998 5.453 -13.303 1.00 80.50 104 ALA A C 1
ATOM 816 O O . ALA A 1 104 ? 17.510 6.528 -13.598 1.00 80.50 104 ALA A O 1
ATOM 817 N N . ALA A 1 105 ? 17.745 4.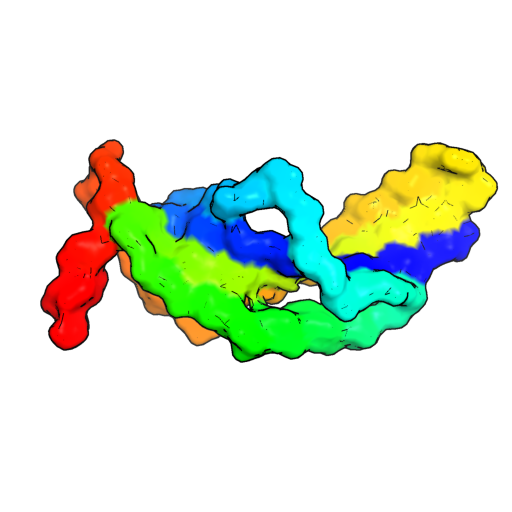366 -13.088 1.00 80.69 105 ALA A N 1
ATOM 818 C CA . ALA A 1 105 ? 19.208 4.379 -13.172 1.00 80.69 105 ALA A CA 1
ATOM 819 C C . ALA A 1 105 ? 19.728 4.654 -14.596 1.00 80.69 105 ALA A C 1
ATOM 821 O O . ALA A 1 105 ? 20.803 5.230 -14.763 1.00 80.69 105 ALA A O 1
ATOM 822 N N . ARG A 1 106 ? 18.974 4.250 -15.627 1.00 73.50 106 ARG A N 1
ATOM 823 C CA . ARG A 1 106 ? 19.303 4.488 -17.043 1.00 73.50 106 ARG A CA 1
ATOM 824 C C . ARG A 1 106 ? 18.940 5.902 -17.520 1.00 73.50 106 ARG A C 1
ATOM 826 O O . ARG A 1 106 ? 19.491 6.343 -18.526 1.00 73.50 106 ARG A O 1
ATOM 833 N N . HIS A 1 107 ? 18.054 6.621 -16.824 1.00 63.88 107 HIS A N 1
ATOM 834 C CA . HIS A 1 107 ? 17.528 7.917 -17.265 1.00 63.88 107 HIS A CA 1
ATOM 835 C C . HIS A 1 107 ? 17.812 9.066 -16.285 1.00 63.88 107 HIS A C 1
ATOM 837 O O . HIS A 1 107 ? 17.208 9.155 -15.223 1.00 63.88 107 HIS A O 1
ATOM 843 N N . ALA A 1 108 ? 18.614 10.043 -16.724 1.00 54.59 108 ALA A N 1
ATOM 844 C CA . ALA A 1 108 ? 18.767 11.337 -16.047 1.00 54.59 108 ALA A CA 1
ATOM 845 C C . ALA A 1 108 ? 17.588 12.315 -16.297 1.00 54.59 108 ALA A C 1
ATOM 847 O O . ALA A 1 108 ? 17.446 13.295 -15.574 1.00 54.59 108 ALA A O 1
ATOM 848 N N . ASP A 1 109 ? 16.729 12.045 -17.296 1.00 54.38 109 ASP A N 1
ATOM 849 C CA . ASP A 1 109 ? 15.698 12.976 -17.809 1.00 54.38 109 ASP A CA 1
ATOM 850 C C . ASP A 1 109 ? 14.237 12.621 -17.430 1.00 54.38 109 ASP A C 1
ATOM 852 O O . ASP A 1 109 ? 13.282 13.149 -18.002 1.00 54.38 109 ASP A O 1
ATOM 856 N N . GLY A 1 110 ? 14.017 11.707 -16.477 1.00 52.81 110 GLY A N 1
ATOM 857 C CA . GLY A 1 110 ? 12.695 11.507 -15.857 1.00 52.81 110 GLY A CA 1
ATOM 858 C C . GLY A 1 110 ? 11.602 10.833 -16.710 1.00 52.81 110 GLY A C 1
ATOM 859 O O . GLY A 1 110 ? 10.432 10.881 -16.329 1.00 52.81 110 GLY A O 1
ATOM 860 N N . LYS A 1 111 ? 11.939 10.190 -17.839 1.00 56.75 111 LYS A N 1
ATOM 861 C CA . LYS A 1 111 ? 11.014 9.353 -18.639 1.00 56.75 111 LYS A CA 1
ATOM 862 C C . LYS A 1 111 ? 11.466 7.893 -18.602 1.00 56.75 111 LYS A C 1
ATOM 864 O O . LYS A 1 111 ? 12.428 7.538 -19.258 1.00 56.75 111 LYS A O 1
ATOM 869 N N . ILE A 1 112 ? 10.756 7.069 -17.842 1.00 59.50 112 ILE A N 1
ATOM 870 C CA . ILE A 1 112 ? 11.153 5.724 -17.399 1.00 59.50 112 ILE A CA 1
ATOM 871 C C . ILE A 1 112 ? 10.433 4.618 -18.204 1.00 59.50 112 ILE A C 1
ATOM 873 O O . ILE A 1 112 ? 10.987 3.547 -18.416 1.00 59.50 112 ILE A O 1
ATOM 877 N N . ILE A 1 113 ? 9.215 4.858 -18.719 1.00 56.22 113 ILE A N 1
ATOM 878 C CA . ILE A 1 113 ? 8.334 3.769 -19.221 1.00 56.22 113 ILE A CA 1
ATOM 879 C C . ILE A 1 113 ? 8.317 3.552 -20.746 1.00 56.22 113 ILE A C 1
ATOM 881 O O . ILE A 1 113 ? 7.665 2.626 -21.225 1.00 56.22 113 ILE A O 1
ATOM 885 N N . ARG A 1 114 ? 9.097 4.300 -21.544 1.00 54.78 114 ARG A N 1
ATOM 886 C CA . ARG A 1 114 ? 9.254 3.931 -22.973 1.00 54.78 114 ARG A CA 1
ATOM 887 C C . ARG A 1 114 ? 9.961 2.580 -23.166 1.00 54.78 114 ARG A C 1
ATOM 889 O O . ARG A 1 114 ? 9.673 1.930 -24.164 1.00 54.78 114 ARG A O 1
ATOM 896 N N . ASP A 1 115 ? 10.776 2.136 -22.208 1.00 50.19 115 ASP A N 1
ATOM 897 C CA . ASP A 1 115 ? 11.497 0.855 -22.287 1.00 50.19 115 ASP A CA 1
ATOM 898 C C . ASP A 1 115 ? 10.693 -0.342 -21.747 1.00 50.19 115 ASP A C 1
ATOM 900 O O . ASP A 1 115 ? 10.885 -1.467 -22.198 1.00 50.19 115 ASP A O 1
ATOM 904 N N . ILE A 1 116 ? 9.738 -0.124 -20.833 1.00 53.62 116 ILE A N 1
ATOM 905 C CA . ILE A 1 116 ? 8.930 -1.212 -20.242 1.00 53.62 116 ILE A CA 1
ATOM 906 C C . ILE A 1 116 ? 7.862 -1.711 -21.233 1.00 53.62 116 ILE A C 1
ATOM 908 O O . ILE A 1 116 ? 7.587 -2.905 -21.303 1.00 53.62 116 ILE A O 1
ATOM 912 N N . ALA A 1 117 ? 7.310 -0.816 -22.061 1.00 50.91 117 ALA A N 1
ATOM 913 C CA . ALA A 1 117 ? 6.340 -1.168 -23.103 1.00 50.91 117 ALA A CA 1
ATOM 914 C C . ALA A 1 117 ? 6.958 -1.893 -24.320 1.00 50.91 117 ALA A C 1
ATOM 916 O O . ALA A 1 117 ? 6.224 -2.405 -25.158 1.00 50.91 117 ALA A O 1
ATOM 917 N N . GLY A 1 118 ? 8.292 -1.935 -24.439 1.00 47.47 118 GLY A N 1
ATOM 918 C CA . GLY A 1 118 ? 8.994 -2.663 -25.506 1.00 47.47 118 GLY A CA 1
ATOM 919 C C . GLY A 1 118 ? 9.202 -4.156 -25.221 1.00 47.47 118 GLY A C 1
ATOM 920 O O . GLY A 1 118 ? 9.736 -4.861 -26.074 1.00 47.47 118 GLY A O 1
ATOM 921 N N . HIS A 1 119 ? 8.806 -4.627 -24.033 1.00 46.19 119 HIS A N 1
ATOM 922 C CA . HIS A 1 119 ? 8.999 -6.004 -23.567 1.00 46.19 119 HIS A CA 1
ATOM 923 C C . HIS A 1 119 ? 7.698 -6.818 -23.415 1.00 46.19 119 HIS A C 1
ATOM 925 O O . HIS A 1 119 ? 7.749 -7.929 -22.886 1.00 46.19 119 HIS A O 1
ATOM 931 N N . THR A 1 120 ? 6.560 -6.305 -23.899 1.00 42.22 120 THR A N 1
ATOM 932 C CA . THR A 1 120 ? 5.296 -7.060 -24.048 1.00 42.22 120 THR A CA 1
ATOM 933 C C . THR A 1 120 ? 5.069 -7.523 -25.474 1.00 42.22 120 THR A C 1
ATOM 935 O O . THR A 1 120 ? 5.184 -6.659 -26.373 1.00 42.22 120 THR A O 1
#